Protein AF-X6LWQ1-F1 (afdb_monomer_lite)

Secondary structure (DSSP, 8-state):
-EEEEEEES-EEEEE-SEEEEEEEE-PPPP-GGGG-TT-TTS-----TTS---SS--TT-EEEEEEES-EEEEE-SEEEEEEEESSS-EEEEEE-SS-EEEEESS-EEEEEEESSTT--HHHHHHHHHS--SSPPPEEEEEE--TTGGGTS-GGGEEEEEEESSEEPPP-

pLDDT: mean 76.29, std 20.27, range [31.55, 97.88]

Foldseek 3Di:
DAEQEEAEQEEADEAEPDEDEDAEFPDDADFPCLPPPPDPVRDDPPDPPDDCPVFDCVQEYEHYEYYQYENYEYYDYHYYAHETQAAAWEDYAYDPNYYQHEYDAAHEHEHTYYNNNDDPVNQVCCVVPPGRDDFYEYEHYNDDPVCPVRYDCVRYHYDHTYGPYYDDDD

Radius of gyration: 16.74 Å; chains: 1; bounding box: 42×37×44 Å

Sequence (170 aa):
GVVGLRIDNVDGVFVDNVSIKYLNNWGEMGHYTCNNDSDPSHIVYSSRSTIPTNHYEATATRAISVINSKHVFFGDIHIHKIASSYGNAFGLHVFDNLTDFQFFDNFVVDGVAAASSFTHSDVLSVTRTPIPNYLPYSCAFALPSSSSSFYNASYLHSSNIYGHSTCPPF

Organism: Reticulomyxa filosa (NCBI:txid46433)

Structure (mmCIF, N/CA/C/O backbone):
data_AF-X6LWQ1-F1
#
_entry.id   AF-X6LWQ1-F1
#
loop_
_atom_site.group_PDB
_atom_site.id
_atom_site.type_symbol
_atom_site.label_atom_id
_atom_site.label_alt_id
_atom_site.label_comp_id
_atom_site.label_asym_id
_atom_site.label_entity_id
_atom_site.label_seq_id
_atom_site.pdbx_PDB_ins_code
_atom_site.Cartn_x
_atom_site.Cartn_y
_atom_site.Cartn_z
_atom_site.occupancy
_atom_site.B_iso_or_equiv
_atom_site.auth_seq_id
_atom_site.auth_comp_id
_atom_site.auth_asym_id
_atom_site.auth_atom_id
_atom_site.pdbx_PDB_model_num
ATOM 1 N N . GLY A 1 1 ? 1.928 7.215 -8.482 1.00 75.56 1 GLY A N 1
ATOM 2 C CA . GLY A 1 1 ? 1.657 5.849 -8.019 1.00 75.56 1 GLY A CA 1
ATOM 3 C C . GLY A 1 1 ? 0.192 5.517 -8.157 1.00 75.56 1 GLY A C 1
ATOM 4 O O . GLY A 1 1 ? -0.593 6.400 -8.486 1.00 75.56 1 GLY A O 1
ATOM 5 N N . VAL A 1 2 ? -0.171 4.274 -7.853 1.00 87.56 2 VAL A N 1
ATOM 6 C CA . VAL A 1 2 ? -1.564 3.823 -7.729 1.00 87.56 2 VAL A CA 1
ATOM 7 C C . VAL A 1 2 ? -1.887 3.632 -6.249 1.00 87.56 2 VAL A C 1
ATOM 9 O O . VAL A 1 2 ? -1.071 3.082 -5.505 1.00 87.56 2 VAL A O 1
ATOM 12 N N . VAL A 1 3 ? -3.066 4.094 -5.827 1.00 92.50 3 VAL A N 1
ATOM 13 C CA . VAL A 1 3 ? -3.563 3.928 -4.457 1.00 92.50 3 VAL A CA 1
ATOM 14 C C . VAL A 1 3 ? -4.974 3.350 -4.487 1.00 92.50 3 VAL A C 1
ATOM 16 O O . VAL A 1 3 ? -5.809 3.859 -5.228 1.00 92.50 3 VAL A O 1
ATOM 19 N N . GLY A 1 4 ? -5.235 2.301 -3.703 1.00 95.38 4 GLY A N 1
ATOM 20 C CA . GLY A 1 4 ? -6.578 1.727 -3.564 1.00 95.38 4 GLY A CA 1
ATOM 21 C C . GLY A 1 4 ? -7.488 2.606 -2.704 1.00 95.38 4 GLY A C 1
ATOM 22 O O . GLY A 1 4 ? -8.519 3.081 -3.171 1.00 95.38 4 GLY A O 1
ATOM 23 N N . LEU A 1 5 ? -7.068 2.875 -1.465 1.00 96.38 5 LEU A N 1
ATOM 24 C CA . LEU A 1 5 ? -7.733 3.786 -0.534 1.00 96.38 5 LEU A CA 1
ATOM 25 C C . LEU A 1 5 ? -6.736 4.814 0.011 1.00 96.38 5 LEU A C 1
ATOM 27 O O . LEU A 1 5 ? -5.700 4.449 0.568 1.00 96.38 5 LEU A O 1
ATOM 31 N N . ARG A 1 6 ? -7.067 6.102 -0.115 1.00 94.38 6 ARG A N 1
ATOM 32 C CA . ARG A 1 6 ? -6.295 7.207 0.468 1.00 94.38 6 ARG A CA 1
ATOM 33 C C . ARG A 1 6 ? -7.120 7.915 1.537 1.00 94.38 6 ARG A C 1
ATOM 35 O O . ARG A 1 6 ? -8.194 8.423 1.237 1.00 94.38 6 ARG A O 1
ATOM 42 N N . ILE A 1 7 ? -6.578 7.975 2.750 1.00 91.94 7 ILE A N 1
ATOM 43 C CA . ILE A 1 7 ? -7.087 8.763 3.876 1.00 91.94 7 ILE A CA 1
ATOM 44 C C . ILE A 1 7 ? -6.092 9.902 4.088 1.00 91.94 7 ILE A C 1
ATOM 46 O O . ILE A 1 7 ? -4.922 9.646 4.371 1.00 91.94 7 ILE A O 1
ATOM 50 N N . ASP A 1 8 ? -6.521 11.143 3.878 1.00 91.69 8 ASP A N 1
ATOM 51 C CA . ASP A 1 8 ? -5.620 12.295 3.827 1.00 91.69 8 ASP A CA 1
ATOM 52 C C . ASP A 1 8 ? -6.246 13.522 4.482 1.00 91.69 8 ASP A C 1
ATOM 54 O O . ASP A 1 8 ? -7.294 13.994 4.039 1.00 91.69 8 ASP A O 1
ATOM 58 N N . ASN A 1 9 ? -5.586 14.034 5.521 1.00 88.44 9 ASN A N 1
ATOM 59 C CA . ASN A 1 9 ? -5.999 15.223 6.258 1.00 88.44 9 ASN A CA 1
ATOM 60 C C . ASN A 1 9 ? -7.430 15.138 6.826 1.00 88.44 9 ASN A C 1
ATOM 62 O O . ASN A 1 9 ? -8.195 16.102 6.758 1.00 88.44 9 ASN A O 1
ATOM 66 N N . VAL A 1 10 ? -7.789 13.970 7.373 1.00 87.88 10 VAL A N 1
ATOM 67 C CA . VAL A 1 10 ? -9.106 13.689 7.968 1.00 87.88 10 VAL A CA 1
ATOM 68 C C . VAL A 1 10 ? -9.000 13.576 9.489 1.00 87.88 10 VAL A C 1
ATOM 70 O O . VAL A 1 10 ? -8.006 13.075 10.011 1.00 87.88 10 VAL A O 1
ATOM 73 N N . ASP A 1 11 ? -10.042 14.014 10.195 1.00 92.25 11 ASP A N 1
ATOM 74 C CA . ASP A 1 11 ? -10.227 13.807 11.632 1.00 92.25 11 ASP A CA 1
ATOM 75 C C . ASP A 1 11 ? -11.485 12.955 11.863 1.00 92.25 11 ASP A C 1
ATOM 77 O O . ASP A 1 11 ? -12.602 13.417 11.628 1.00 92.25 11 ASP A O 1
ATOM 81 N N . GLY A 1 12 ? -11.291 11.696 12.262 1.00 91.81 12 GLY A N 1
ATOM 82 C CA . GLY A 1 12 ? -12.362 10.727 12.478 1.00 91.81 12 GLY A CA 1
ATOM 83 C C . GLY A 1 12 ? -12.744 9.964 11.213 1.00 91.81 12 GLY A C 1
ATOM 84 O O . GLY A 1 12 ? -13.529 10.433 10.391 1.00 91.81 12 GLY A O 1
ATOM 85 N N . VAL A 1 13 ? -12.239 8.738 11.079 1.00 94.06 13 VAL A N 1
ATOM 86 C CA . VAL A 1 13 ? -12.676 7.803 10.037 1.00 94.06 13 VAL A CA 1
ATOM 87 C C . VAL A 1 13 ? -12.672 6.375 10.564 1.00 94.06 13 VAL A C 1
ATOM 89 O O . VAL A 1 13 ? -11.729 5.934 11.219 1.00 94.06 13 VAL A O 1
ATOM 92 N N . PHE A 1 14 ? -13.738 5.649 10.248 1.00 94.81 14 PHE A N 1
ATOM 93 C CA . PHE A 1 14 ? -13.872 4.229 10.529 1.00 94.81 14 PHE A CA 1
ATOM 94 C C . PHE A 1 14 ? -13.993 3.488 9.200 1.00 94.81 14 PHE A C 1
ATOM 96 O O . PHE A 1 14 ? -14.913 3.751 8.423 1.00 94.81 14 PHE A O 1
ATOM 103 N N . VAL A 1 15 ? -13.031 2.616 8.916 1.00 95.56 15 VAL A N 1
ATOM 104 C CA . VAL A 1 15 ? -12.973 1.807 7.697 1.00 95.56 15 VAL A CA 1
ATOM 105 C C . VAL A 1 15 ? -13.137 0.357 8.104 1.00 95.56 15 VAL A C 1
ATOM 107 O O . VAL A 1 15 ? -12.305 -0.159 8.842 1.00 95.56 15 V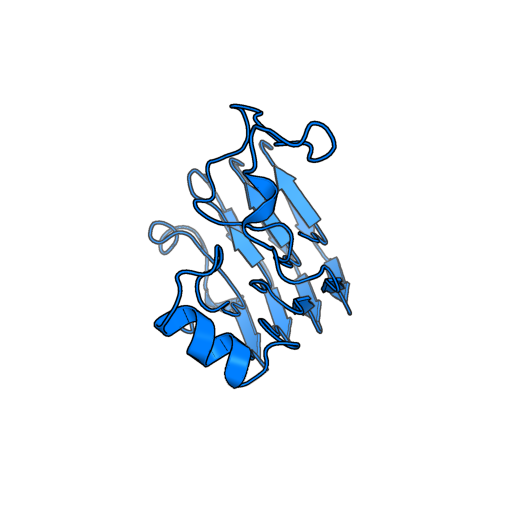AL A O 1
ATOM 110 N N . ASP A 1 16 ? -14.193 -0.288 7.625 1.00 96.69 16 ASP A N 1
ATOM 111 C CA . ASP A 1 16 ? -14.548 -1.642 8.040 1.00 96.69 16 ASP A CA 1
ATOM 112 C C . ASP A 1 16 ? -15.037 -2.489 6.869 1.00 96.69 16 ASP A C 1
ATOM 114 O O . ASP A 1 16 ? -15.651 -1.958 5.937 1.00 96.69 16 ASP A O 1
ATOM 118 N N . ASN A 1 17 ? -14.753 -3.793 6.923 1.00 96.94 17 ASN A N 1
ATOM 119 C CA . ASN A 1 17 ? -15.142 -4.784 5.920 1.00 96.94 17 ASN A CA 1
ATOM 120 C C . ASN A 1 17 ? -14.726 -4.378 4.491 1.00 96.94 17 ASN A C 1
ATOM 122 O O . ASN A 1 17 ? -15.528 -4.343 3.549 1.00 96.94 17 ASN A O 1
ATOM 126 N N . VAL A 1 18 ? -13.449 -4.019 4.327 1.00 97.19 18 VAL A N 1
ATOM 127 C CA . VAL A 1 18 ? -12.886 -3.581 3.042 1.00 97.19 18 VAL A CA 1
ATOM 128 C C . VAL A 1 18 ? -11.949 -4.639 2.488 1.00 97.19 18 VAL A C 1
ATOM 130 O O . VAL A 1 18 ? -11.020 -5.092 3.155 1.00 97.19 18 VAL A O 1
ATOM 133 N N . SER A 1 19 ? -12.125 -4.967 1.205 1.00 97.69 19 SER A N 1
ATOM 134 C CA . SER A 1 19 ? -11.171 -5.794 0.474 1.00 97.69 19 SER A CA 1
ATOM 135 C C . SER A 1 19 ? -10.623 -5.099 -0.767 1.00 97.69 19 SER A C 1
ATOM 137 O O . SER A 1 19 ? -11.375 -4.590 -1.596 1.00 97.69 19 SER A O 1
ATOM 139 N N . ILE A 1 20 ? -9.296 -5.119 -0.913 1.00 97.75 20 ILE A N 1
ATOM 140 C CA . ILE A 1 20 ? -8.573 -4.568 -2.064 1.00 97.75 20 ILE A CA 1
ATOM 141 C C . ILE A 1 20 ? -7.804 -5.710 -2.720 1.00 97.75 20 ILE A C 1
ATOM 143 O O . ILE A 1 20 ? -6.958 -6.334 -2.080 1.00 97.75 20 ILE A O 1
ATOM 147 N N . LYS A 1 21 ? -8.095 -5.997 -3.995 1.00 97.69 21 LYS A N 1
ATOM 148 C CA . LYS A 1 21 ? -7.497 -7.126 -4.721 1.00 97.69 21 LYS A CA 1
ATOM 149 C C . LYS A 1 21 ? -6.942 -6.707 -6.080 1.00 97.69 21 LYS A C 1
ATOM 151 O O . LYS A 1 21 ? -7.574 -5.911 -6.769 1.00 97.69 21 LYS A O 1
ATOM 156 N N . TYR A 1 22 ? -5.820 -7.303 -6.488 1.00 95.94 22 TYR A N 1
ATOM 157 C CA . TYR A 1 22 ? -5.238 -7.168 -7.836 1.00 95.94 22 TYR A CA 1
ATOM 158 C C . TYR A 1 22 ? -4.857 -5.728 -8.226 1.00 95.94 22 TYR A C 1
ATOM 160 O O . TYR A 1 22 ? -5.017 -5.318 -9.377 1.00 95.94 22 TYR A O 1
ATOM 168 N N . LEU A 1 23 ? -4.347 -4.948 -7.268 1.00 95.38 23 LEU A N 1
ATOM 169 C CA . LEU A 1 23 ? -3.917 -3.571 -7.507 1.00 95.38 23 LEU A CA 1
ATOM 170 C C . LEU A 1 23 ? -2.499 -3.563 -8.088 1.00 95.38 23 LEU A C 1
ATOM 172 O O . LEU A 1 23 ? -1.515 -3.675 -7.356 1.00 95.38 23 LEU A O 1
ATOM 176 N N . ASN A 1 24 ? -2.399 -3.421 -9.406 1.00 91.88 24 ASN A N 1
ATOM 177 C CA . ASN A 1 24 ? -1.129 -3.475 -10.125 1.00 91.88 24 ASN A CA 1
ATOM 178 C C . ASN A 1 24 ? -0.799 -2.116 -10.743 1.00 91.88 24 ASN A C 1
ATOM 180 O O . ASN A 1 24 ? -1.617 -1.543 -11.462 1.00 91.88 24 ASN A O 1
ATOM 184 N N . ASN A 1 25 ? 0.416 -1.623 -10.505 1.00 88.25 25 ASN A N 1
ATOM 185 C CA . ASN A 1 25 ? 0.948 -0.457 -11.200 1.00 88.25 25 ASN A CA 1
ATOM 186 C C . ASN A 1 25 ? 1.933 -0.891 -12.294 1.00 88.25 25 ASN A C 1
ATOM 188 O O . ASN A 1 25 ? 3.013 -1.417 -12.005 1.00 88.25 25 ASN A O 1
ATOM 192 N N . TRP A 1 26 ? 1.546 -0.639 -13.544 1.00 84.25 26 TRP A N 1
ATOM 193 C CA . TRP A 1 26 ? 2.338 -0.888 -14.755 1.00 84.25 26 TRP A CA 1
ATOM 194 C C . TRP A 1 26 ? 3.075 0.358 -15.255 1.00 84.25 26 TRP A C 1
ATOM 196 O O . TRP A 1 26 ? 3.560 0.371 -16.381 1.00 84.25 26 TRP A O 1
ATOM 206 N N . GLY A 1 27 ? 3.126 1.419 -14.445 1.00 74.25 27 GLY A N 1
ATOM 207 C CA . GLY A 1 27 ? 3.864 2.631 -14.779 1.00 74.25 27 GLY A CA 1
ATOM 208 C C . GLY A 1 27 ? 5.330 2.318 -15.060 1.00 74.25 27 GLY A C 1
ATOM 209 O O . GLY A 1 27 ? 5.930 1.511 -14.352 1.00 74.25 27 GLY A O 1
ATOM 210 N N . GLU A 1 28 ? 5.876 2.957 -16.090 1.00 72.62 28 GLU A N 1
ATOM 211 C CA . GLU A 1 28 ? 7.241 2.749 -16.571 1.00 72.62 28 GLU A CA 1
ATOM 212 C C . GLU A 1 28 ? 8.297 3.182 -15.548 1.00 72.62 28 GLU A C 1
ATOM 214 O O . GLU A 1 28 ? 8.041 3.993 -14.652 1.00 72.62 28 GLU A O 1
ATOM 219 N N . MET A 1 29 ? 9.514 2.650 -15.690 1.00 68.69 29 MET A N 1
ATOM 220 C CA . MET A 1 29 ? 10.648 3.094 -14.889 1.00 68.69 29 MET A CA 1
ATOM 221 C C . MET A 1 29 ? 10.906 4.585 -15.142 1.00 68.69 29 MET A C 1
ATOM 223 O O . MET A 1 29 ? 11.076 5.015 -16.280 1.00 68.69 29 MET A O 1
ATOM 227 N N . GLY A 1 30 ? 10.939 5.379 -14.069 1.00 60.56 30 GLY A N 1
ATOM 228 C CA . GLY A 1 30 ? 11.243 6.804 -14.170 1.00 60.56 30 GLY A CA 1
ATOM 229 C C . GLY A 1 30 ? 12.632 7.043 -14.767 1.00 60.56 30 GLY A C 1
ATOM 230 O O . GLY A 1 30 ? 13.598 6.382 -14.388 1.00 60.56 30 GLY A O 1
ATOM 231 N N . HIS A 1 31 ? 12.734 8.020 -15.667 1.00 51.38 31 HIS A N 1
ATOM 232 C CA . HIS A 1 31 ? 13.993 8.470 -16.262 1.00 51.38 31 HIS A CA 1
ATOM 233 C C . HIS A 1 31 ? 14.408 9.842 -15.706 1.00 51.38 31 HIS A C 1
ATOM 235 O O . HIS A 1 31 ? 13.570 10.673 -15.364 1.00 51.38 31 HIS A O 1
ATOM 241 N N . TYR A 1 32 ? 15.718 10.116 -15.662 1.00 47.00 32 TYR A N 1
ATOM 242 C CA . TYR A 1 32 ? 16.267 11.421 -15.245 1.00 47.00 32 TYR A CA 1
ATOM 243 C C . TYR A 1 32 ? 15.816 12.614 -16.084 1.00 47.00 32 TYR A C 1
ATOM 245 O O . TYR A 1 32 ? 15.944 13.756 -15.648 1.00 47.00 32 TYR A O 1
ATOM 253 N N . THR A 1 33 ? 15.310 12.369 -17.287 1.00 42.12 33 THR A N 1
ATOM 254 C CA . THR A 1 33 ? 14.888 13.415 -18.219 1.00 42.12 33 THR A CA 1
ATOM 255 C C . THR A 1 33 ? 13.680 14.214 -17.728 1.00 42.12 33 THR A C 1
ATOM 257 O O . THR A 1 33 ? 13.422 15.282 -18.271 1.00 42.12 33 THR A O 1
ATOM 260 N N . CYS A 1 34 ? 13.002 13.792 -16.652 1.00 39.94 34 CYS A N 1
ATOM 261 C CA . CYS A 1 34 ? 11.936 14.578 -16.019 1.00 39.94 34 CYS A CA 1
ATOM 262 C C . CYS A 1 34 ? 12.406 15.895 -15.366 1.00 39.94 34 CYS A C 1
ATOM 264 O O . CYS A 1 34 ? 11.558 16.714 -15.037 1.00 39.94 34 CYS A O 1
ATOM 266 N N . ASN A 1 35 ? 13.718 16.109 -15.198 1.00 39.97 35 ASN A N 1
ATOM 267 C CA . ASN A 1 35 ? 14.303 17.365 -14.702 1.00 39.97 35 ASN A CA 1
ATOM 268 C C . ASN A 1 35 ? 15.157 18.066 -15.771 1.00 39.97 35 ASN A C 1
ATOM 270 O O . ASN A 1 35 ? 16.169 18.692 -15.452 1.00 39.97 35 ASN A O 1
ATOM 274 N N . ASN A 1 36 ? 14.808 17.939 -17.053 1.00 41.84 36 ASN A N 1
ATOM 275 C CA . ASN A 1 36 ? 15.372 18.852 -18.032 1.00 41.84 36 ASN A CA 1
ATOM 276 C C . ASN A 1 36 ? 14.566 20.157 -18.007 1.00 41.84 36 ASN A C 1
ATOM 278 O O . ASN A 1 36 ? 13.555 20.264 -18.693 1.00 41.84 36 ASN A O 1
ATOM 282 N N . ASP A 1 37 ? 15.033 21.156 -17.253 1.00 46.00 37 ASP A N 1
ATOM 283 C CA . ASP A 1 37 ? 14.434 22.504 -17.188 1.00 46.00 37 ASP A CA 1
ATOM 284 C C . ASP A 1 37 ? 14.308 23.188 -18.568 1.00 46.00 37 ASP A C 1
ATOM 286 O O . ASP A 1 37 ? 13.661 24.225 -18.702 1.00 46.00 37 ASP A O 1
ATOM 290 N N . SER A 1 38 ? 14.935 22.622 -19.606 1.00 46.56 38 SER A N 1
ATOM 291 C CA . SER A 1 38 ? 14.846 23.092 -20.989 1.00 46.56 38 SER A CA 1
ATOM 292 C C . SER A 1 38 ? 13.759 22.419 -21.838 1.00 46.56 38 SER A C 1
ATOM 294 O O . SER A 1 38 ? 13.565 22.837 -22.979 1.00 46.56 38 SER A O 1
ATOM 296 N N . ASP A 1 39 ? 13.031 21.424 -21.314 1.00 44.53 39 ASP A N 1
ATOM 297 C CA . ASP A 1 39 ? 11.941 20.752 -22.031 1.00 44.53 39 ASP A CA 1
ATOM 298 C C . ASP A 1 39 ? 10.555 21.143 -21.468 1.00 44.53 39 ASP A C 1
ATOM 300 O O . ASP A 1 39 ? 10.112 20.606 -20.448 1.00 44.53 39 ASP A O 1
ATOM 304 N N . PRO A 1 40 ? 9.825 22.058 -22.133 1.00 46.00 40 PRO A N 1
ATOM 305 C CA . PRO A 1 40 ? 8.520 22.536 -21.679 1.00 46.00 40 PRO A CA 1
ATOM 306 C C . PRO A 1 40 ? 7.392 21.493 -21.786 1.00 46.00 40 PRO A C 1
ATOM 308 O O . PRO A 1 40 ? 6.268 21.783 -21.374 1.00 46.00 40 PRO A O 1
ATOM 311 N N . SER A 1 41 ? 7.648 20.300 -22.337 1.00 41.59 41 SER A N 1
ATOM 312 C CA . SER A 1 41 ? 6.659 19.216 -22.412 1.00 41.59 41 SER A CA 1
ATOM 313 C C . SER A 1 41 ? 6.590 18.361 -21.138 1.00 41.59 41 SER A C 1
ATOM 315 O O . SER A 1 41 ? 5.609 17.642 -20.926 1.00 41.59 41 SER A O 1
ATOM 317 N N . HIS A 1 42 ? 7.586 18.474 -20.254 1.00 40.72 42 HIS A N 1
ATOM 318 C CA . HIS A 1 42 ? 7.638 17.739 -18.997 1.00 40.72 42 HIS A CA 1
ATOM 319 C C . HIS A 1 42 ? 7.083 18.590 -17.849 1.00 40.72 42 HIS A C 1
ATOM 321 O O . HIS A 1 42 ? 7.719 19.509 -17.339 1.00 40.72 42 HIS A O 1
ATOM 327 N N . ILE A 1 43 ? 5.854 18.274 -17.431 1.00 39.25 43 ILE A N 1
ATOM 328 C CA . ILE A 1 43 ? 5.194 18.919 -16.292 1.00 39.25 43 ILE A CA 1
ATOM 329 C C . ILE A 1 43 ? 5.927 18.512 -15.008 1.00 39.25 43 ILE A C 1
ATOM 331 O O . ILE A 1 43 ? 5.681 17.451 -14.434 1.00 39.25 43 ILE A O 1
ATOM 335 N N . VAL A 1 44 ? 6.824 19.377 -14.538 1.00 40.12 44 VAL A N 1
ATOM 336 C CA . VAL A 1 44 ? 7.355 19.319 -13.176 1.00 40.12 44 VAL A CA 1
ATOM 337 C C . VAL A 1 44 ? 6.210 19.690 -12.235 1.00 40.12 44 VAL A C 1
ATOM 339 O O . VAL A 1 44 ? 5.773 20.842 -12.199 1.00 40.12 44 VAL A O 1
ATOM 342 N N . TYR A 1 45 ? 5.708 18.726 -11.460 1.00 37.12 45 TYR A N 1
ATOM 343 C CA . TYR A 1 45 ? 4.787 19.000 -10.355 1.00 37.12 45 TYR A CA 1
ATOM 344 C C . TYR A 1 45 ? 5.542 19.735 -9.235 1.00 37.12 45 TYR A C 1
ATOM 346 O O . TYR A 1 45 ? 5.896 19.162 -8.211 1.00 37.12 45 TYR A O 1
ATOM 354 N N . SER A 1 46 ? 5.809 21.027 -9.427 1.00 34.50 46 SER A N 1
ATOM 355 C CA . SER A 1 46 ? 6.395 21.924 -8.426 1.00 34.50 46 SER A CA 1
ATOM 356 C C . SER A 1 46 ? 5.323 22.495 -7.490 1.00 34.50 46 SER A C 1
ATOM 358 O O . SER A 1 46 ? 5.302 23.684 -7.178 1.00 34.50 46 SER A O 1
ATOM 360 N N . SER A 1 47 ? 4.395 21.669 -7.004 1.00 34.38 47 SER A N 1
ATOM 361 C CA . SER A 1 47 ? 3.476 22.127 -5.962 1.00 34.38 47 SER A CA 1
ATOM 362 C C . SER A 1 47 ? 4.126 21.937 -4.594 1.00 34.38 47 SER A C 1
ATOM 364 O O . SER A 1 47 ? 4.205 20.822 -4.087 1.00 34.38 47 SER A O 1
ATOM 366 N N . ARG A 1 48 ? 4.529 23.049 -3.969 1.00 33.41 48 ARG A N 1
ATOM 367 C CA . ARG A 1 48 ? 5.004 23.193 -2.573 1.00 33.41 48 ARG A CA 1
ATOM 368 C C . ARG A 1 48 ? 4.059 22.637 -1.479 1.00 33.41 48 ARG A C 1
ATOM 370 O O . ARG A 1 48 ? 4.270 22.910 -0.304 1.00 33.41 48 ARG A O 1
ATOM 377 N N . SER A 1 49 ? 3.015 21.898 -1.843 1.00 32.06 49 SER A N 1
ATOM 378 C CA . SER A 1 49 ? 2.029 21.279 -0.951 1.00 32.06 49 SER A CA 1
ATOM 379 C C . SER A 1 49 ? 2.104 19.750 -0.912 1.00 32.06 49 SER A C 1
ATOM 381 O O . SER A 1 49 ? 1.388 19.132 -0.128 1.00 32.06 49 SER A O 1
ATOM 383 N N . THR A 1 50 ? 2.949 19.110 -1.724 1.00 36.66 50 THR A N 1
ATOM 384 C CA . THR A 1 50 ? 3.194 17.670 -1.603 1.00 36.66 50 THR A CA 1
ATOM 385 C C . THR A 1 50 ? 4.214 17.434 -0.501 1.00 36.66 50 THR A C 1
ATOM 387 O O . THR A 1 50 ? 5.323 17.964 -0.574 1.00 36.66 50 THR A O 1
ATOM 390 N N . ILE A 1 51 ? 3.841 16.644 0.511 1.00 36.41 51 ILE A N 1
ATOM 391 C CA . ILE A 1 51 ? 4.774 16.102 1.509 1.00 36.41 51 ILE A CA 1
ATOM 392 C C . ILE A 1 51 ? 6.007 15.600 0.748 1.00 36.41 51 ILE A C 1
ATOM 394 O O . ILE A 1 51 ? 5.834 14.798 -0.174 1.00 36.41 51 ILE A O 1
ATOM 398 N N . PRO A 1 52 ? 7.219 16.101 1.045 1.00 34.09 52 PRO A N 1
ATOM 399 C CA . PRO A 1 52 ? 8.405 15.739 0.293 1.00 34.09 52 PRO A CA 1
ATOM 400 C C . PRO A 1 52 ? 8.708 14.263 0.531 1.00 34.09 52 PRO A C 1
ATOM 402 O O . PRO A 1 52 ? 9.329 13.873 1.514 1.00 34.09 52 PRO A O 1
ATOM 405 N N . THR A 1 53 ? 8.253 13.421 -0.385 1.00 36.47 53 THR A N 1
ATOM 406 C CA . THR A 1 53 ? 8.800 12.086 -0.561 1.00 36.47 53 THR A CA 1
ATOM 407 C C . THR A 1 53 ? 10.064 12.287 -1.379 1.00 36.47 53 THR A C 1
ATOM 409 O O . THR A 1 53 ? 9.986 12.731 -2.522 1.00 36.47 53 THR A O 1
ATOM 412 N N . ASN A 1 54 ? 11.235 12.025 -0.801 1.00 31.55 54 ASN A N 1
ATOM 413 C CA . ASN A 1 54 ? 12.538 12.351 -1.398 1.00 31.55 54 ASN A CA 1
ATOM 414 C C . ASN A 1 54 ? 12.834 11.666 -2.760 1.00 31.55 54 ASN A C 1
ATOM 416 O O . ASN A 1 54 ? 13.933 11.836 -3.282 1.00 31.55 54 ASN A O 1
ATOM 420 N N . HIS A 1 55 ? 11.904 10.900 -3.350 1.00 48.31 55 HIS A N 1
ATOM 421 C CA . HIS A 1 55 ? 12.143 10.011 -4.494 1.00 48.31 55 HIS A CA 1
ATOM 422 C C . HIS A 1 55 ? 10.943 9.931 -5.451 1.00 48.31 55 HIS A C 1
ATOM 424 O O . HIS A 1 55 ? 9.814 10.261 -5.088 1.00 48.31 55 HIS A O 1
ATOM 430 N N . TYR A 1 56 ? 11.183 9.476 -6.686 1.00 50.75 56 TYR A N 1
ATOM 431 C CA . TYR A 1 56 ? 10.149 9.336 -7.714 1.00 50.75 56 TYR A CA 1
ATOM 432 C C . TYR A 1 56 ? 9.156 8.220 -7.341 1.00 50.75 56 TYR A C 1
ATOM 434 O O . TYR A 1 56 ? 9.379 7.034 -7.560 1.00 50.75 56 TYR A O 1
ATOM 442 N N . GLU A 1 57 ? 8.018 8.612 -6.767 1.00 60.50 57 GLU A N 1
ATOM 443 C CA . GLU A 1 57 ? 6.951 7.695 -6.348 1.00 60.50 57 GLU A CA 1
ATOM 444 C C . GLU A 1 57 ? 5.892 7.428 -7.432 1.00 60.50 57 GLU A C 1
ATOM 446 O O . GLU A 1 57 ? 4.831 6.844 -7.164 1.00 60.50 57 GLU A O 1
ATOM 451 N N . ALA A 1 58 ? 6.118 7.869 -8.674 1.00 63.00 58 ALA A N 1
ATOM 452 C CA . ALA A 1 58 ? 5.120 7.714 -9.732 1.00 63.00 58 ALA A CA 1
ATOM 453 C C . ALA A 1 58 ? 4.780 6.231 -9.981 1.00 63.00 58 ALA A C 1
ATOM 455 O O . ALA A 1 58 ? 3.627 5.906 -10.271 1.00 63.00 58 ALA A O 1
ATOM 456 N N . THR A 1 59 ? 5.730 5.329 -9.731 1.00 77.88 59 THR A N 1
ATOM 457 C CA . THR A 1 59 ? 5.562 3.876 -9.844 1.00 77.88 59 THR A CA 1
ATOM 458 C C . THR A 1 59 ? 5.154 3.191 -8.539 1.00 77.88 59 THR A C 1
ATOM 460 O O . THR A 1 59 ? 4.820 2.011 -8.566 1.00 77.88 59 THR A O 1
ATOM 463 N N . ALA A 1 60 ? 5.102 3.880 -7.395 1.00 86.62 60 ALA A N 1
ATOM 464 C CA . ALA A 1 60 ? 4.716 3.238 -6.136 1.00 86.62 60 ALA A CA 1
ATOM 465 C C . ALA A 1 60 ? 3.261 2.729 -6.175 1.00 86.62 60 ALA A C 1
ATOM 467 O O . ALA A 1 60 ? 2.381 3.386 -6.741 1.00 86.62 60 ALA A O 1
ATOM 468 N N . THR A 1 61 ? 3.005 1.583 -5.548 1.00 92.44 61 THR A N 1
ATOM 469 C CA . THR A 1 61 ? 1.661 1.024 -5.349 1.00 92.44 61 THR A CA 1
ATOM 470 C C . THR A 1 61 ? 1.366 0.945 -3.861 1.00 92.44 61 THR A C 1
ATOM 472 O O . THR A 1 61 ? 2.170 0.418 -3.096 1.00 92.44 61 THR A O 1
ATOM 475 N N . ARG A 1 62 ? 0.211 1.455 -3.437 1.00 94.50 62 ARG A N 1
ATOM 476 C CA . ARG A 1 62 ? -0.255 1.384 -2.046 1.00 94.50 62 ARG A CA 1
ATOM 477 C C . ARG A 1 62 ? -1.681 0.862 -2.041 1.00 94.50 62 ARG A C 1
ATOM 479 O O . ARG A 1 62 ? -2.541 1.475 -2.661 1.00 94.50 62 ARG A O 1
ATOM 486 N N . ALA A 1 63 ? -1.967 -0.241 -1.363 1.00 97.25 63 ALA A N 1
ATOM 487 C CA . ALA A 1 63 ? -3.362 -0.643 -1.220 1.00 97.25 63 ALA A CA 1
ATOM 488 C C . ALA A 1 63 ? -4.113 0.347 -0.322 1.00 97.25 63 ALA A C 1
ATOM 490 O O . ALA A 1 63 ? -5.121 0.897 -0.759 1.00 97.25 63 ALA A O 1
ATOM 491 N N . ILE A 1 64 ? -3.566 0.675 0.849 1.00 96.50 64 ILE A N 1
ATOM 492 C CA . ILE A 1 64 ? -4.075 1.744 1.715 1.00 96.50 64 ILE A CA 1
ATOM 493 C C . ILE A 1 64 ? -2.949 2.723 2.049 1.00 96.50 64 ILE A C 1
ATOM 495 O O . ILE A 1 64 ? -1.841 2.311 2.398 1.00 96.50 64 ILE A O 1
ATOM 499 N N . SER A 1 65 ? -3.226 4.024 1.957 1.00 94.00 65 SER A N 1
ATOM 500 C CA . SER A 1 65 ? -2.329 5.083 2.426 1.00 94.00 65 SER A CA 1
ATOM 501 C C . SER A 1 65 ? -3.027 6.019 3.408 1.00 94.00 65 SER A C 1
ATOM 503 O O . SER A 1 65 ? -4.095 6.539 3.080 1.00 94.00 65 SER A O 1
ATOM 505 N N . VAL A 1 66 ? -2.399 6.288 4.553 1.00 91.00 66 VAL A N 1
ATOM 506 C CA . VAL A 1 66 ? -2.899 7.212 5.581 1.00 91.00 66 VAL A CA 1
ATOM 507 C C . VAL A 1 66 ? -1.904 8.346 5.782 1.00 91.00 66 VAL A C 1
ATOM 509 O O . VAL A 1 66 ? -0.729 8.101 6.048 1.00 91.00 66 VAL A O 1
ATOM 512 N N . ILE A 1 67 ? -2.374 9.582 5.633 1.00 88.62 67 ILE A N 1
ATOM 513 C CA . ILE A 1 67 ? -1.545 10.786 5.580 1.00 88.62 67 ILE A CA 1
ATOM 514 C C . ILE A 1 67 ? -2.154 11.856 6.488 1.00 88.62 67 ILE A C 1
ATOM 516 O O . ILE A 1 67 ? -3.337 12.167 6.357 1.00 88.62 67 ILE A O 1
ATOM 520 N N . ASN A 1 68 ? -1.354 12.426 7.396 1.00 86.25 68 ASN A N 1
ATOM 521 C CA . ASN A 1 68 ? -1.700 13.612 8.198 1.00 86.25 68 ASN A CA 1
ATOM 522 C C . ASN A 1 68 ? -3.129 13.601 8.794 1.00 86.25 68 ASN A C 1
ATOM 524 O O . ASN A 1 68 ? -3.844 14.595 8.729 1.00 86.25 68 ASN A O 1
ATOM 528 N N . SER A 1 69 ? -3.582 12.455 9.300 1.00 86.75 69 SER A N 1
ATOM 529 C CA . SER A 1 69 ? -4.954 12.226 9.773 1.00 86.75 69 SER A CA 1
ATOM 530 C C . SER A 1 69 ? -5.003 11.868 11.265 1.00 86.75 69 SER A C 1
ATOM 532 O O . SER A 1 69 ? -3.998 11.489 11.867 1.00 86.75 69 SER A O 1
ATOM 534 N N . LYS A 1 70 ? -6.180 11.983 11.880 1.00 88.69 70 LYS A N 1
ATOM 535 C CA . LYS A 1 70 ? -6.418 11.670 13.297 1.00 88.69 70 LYS A CA 1
ATOM 536 C C . LYS A 1 70 ? -7.637 10.771 13.461 1.00 88.69 70 LYS A C 1
ATOM 538 O O . LYS A 1 70 ? -8.548 10.837 12.638 1.00 88.69 70 LYS A O 1
ATOM 543 N N . HIS A 1 71 ? -7.651 9.960 14.519 1.00 91.00 71 HIS A N 1
ATOM 544 C CA . HIS A 1 71 ? -8.757 9.056 14.854 1.00 91.00 71 HIS A CA 1
ATOM 545 C C . HIS A 1 71 ? -9.125 8.149 13.666 1.00 91.00 71 HIS A C 1
ATOM 547 O O . HIS A 1 71 ? -10.244 8.176 13.148 1.00 91.00 71 HIS A O 1
ATOM 553 N N . VAL A 1 72 ? -8.127 7.403 13.186 1.00 92.00 72 VAL A N 1
ATOM 554 C CA . VAL A 1 72 ? -8.253 6.487 12.045 1.00 92.00 72 VAL A CA 1
ATOM 555 C C . VAL A 1 72 ? -8.359 5.068 12.577 1.00 92.00 72 VAL A C 1
ATOM 557 O O . VAL A 1 72 ? -7.441 4.557 13.221 1.00 92.00 72 VAL A O 1
ATOM 560 N N . PHE A 1 73 ? -9.476 4.427 12.276 1.00 92.56 73 PHE A N 1
ATOM 561 C CA . PHE A 1 73 ? -9.839 3.140 12.840 1.00 92.56 73 PHE A CA 1
ATOM 562 C C . PHE A 1 73 ? -10.111 2.135 11.725 1.00 92.56 73 PHE A C 1
ATOM 564 O O . PHE A 1 73 ? -10.891 2.417 10.814 1.00 92.56 73 PHE A O 1
ATOM 571 N N . PHE A 1 74 ? -9.472 0.968 11.806 1.00 94.00 74 PHE A N 1
ATOM 572 C CA . PHE A 1 74 ? -9.658 -0.126 10.855 1.00 94.00 74 PHE A CA 1
ATOM 573 C C . PHE A 1 74 ? -10.315 -1.345 11.516 1.00 94.00 74 PHE A C 1
ATOM 575 O O . PHE A 1 74 ? -9.875 -1.793 12.580 1.00 94.00 74 PHE A O 1
ATOM 582 N N . GLY A 1 75 ? -11.335 -1.884 10.852 1.00 93.25 75 GLY A N 1
ATOM 583 C CA . GLY A 1 75 ? -11.960 -3.182 11.105 1.00 93.25 75 GLY A CA 1
ATOM 584 C C . GLY A 1 75 ? -11.923 -4.047 9.841 1.00 93.25 75 GLY A C 1
ATOM 585 O O . GLY A 1 75 ? -11.934 -3.523 8.733 1.00 93.25 75 GLY A O 1
ATOM 586 N N . ASP A 1 76 ? -11.785 -5.356 10.020 1.00 95.50 76 ASP A N 1
ATOM 587 C CA . ASP A 1 76 ? -11.742 -6.416 9.002 1.00 95.50 76 ASP A CA 1
ATOM 588 C C . ASP A 1 76 ? -11.293 -5.978 7.588 1.00 95.50 76 ASP A C 1
ATOM 590 O O . ASP A 1 76 ? -12.090 -5.740 6.674 1.00 95.50 76 ASP A O 1
ATOM 594 N N . ILE A 1 77 ? -9.977 -5.852 7.403 1.00 97.69 77 ILE A N 1
ATOM 595 C CA . ILE A 1 77 ? -9.355 -5.408 6.151 1.00 97.69 77 ILE A CA 1
ATOM 596 C C . ILE A 1 77 ? -8.619 -6.568 5.486 1.00 97.69 77 ILE A C 1
ATOM 598 O O . ILE A 1 77 ? -7.746 -7.191 6.087 1.00 97.69 77 ILE A O 1
ATOM 602 N N . HIS A 1 78 ? -8.898 -6.802 4.201 1.00 97.88 78 HIS A N 1
ATOM 603 C CA . HIS A 1 78 ? -8.280 -7.879 3.417 1.00 97.88 78 HIS A CA 1
ATOM 604 C C . HIS A 1 78 ? -7.639 -7.358 2.136 1.00 97.88 78 HIS A C 1
ATOM 606 O O . HIS A 1 78 ? -8.319 -7.049 1.152 1.00 97.88 78 HIS A O 1
ATOM 612 N N . ILE A 1 79 ? -6.313 -7.320 2.114 1.00 97.75 79 ILE A N 1
ATOM 613 C CA . ILE A 1 79 ? -5.514 -6.889 0.969 1.00 97.75 79 ILE A CA 1
ATOM 614 C C . ILE A 1 79 ? -4.910 -8.117 0.293 1.00 97.75 79 ILE A C 1
ATOM 616 O O . ILE A 1 79 ? -4.241 -8.917 0.942 1.00 97.75 79 ILE A O 1
ATOM 620 N N . HIS A 1 80 ? -5.122 -8.255 -1.018 1.00 97.62 80 HIS A N 1
ATOM 621 C CA . HIS A 1 80 ? -4.614 -9.389 -1.787 1.00 97.62 80 HIS A CA 1
ATOM 622 C C . HIS A 1 80 ? -3.967 -8.973 -3.114 1.00 97.62 80 HIS A C 1
ATOM 624 O O . HIS A 1 80 ? -4.596 -8.297 -3.928 1.00 97.62 80 HIS A O 1
ATOM 630 N N . LYS A 1 81 ? -2.752 -9.457 -3.391 1.00 94.75 81 LYS A N 1
ATOM 631 C CA . LYS A 1 81 ? -2.036 -9.278 -4.673 1.00 94.75 81 LYS A CA 1
ATOM 632 C C . LYS A 1 81 ? -1.927 -7.816 -5.107 1.00 94.75 81 LYS A C 1
ATOM 634 O O . LYS A 1 81 ? -2.646 -7.347 -5.990 1.00 94.75 81 LYS A O 1
ATOM 639 N N . ILE A 1 82 ? -0.985 -7.117 -4.495 1.00 95.81 82 ILE A N 1
ATOM 640 C CA . ILE A 1 82 ? -0.619 -5.737 -4.799 1.00 95.81 82 ILE A CA 1
ATOM 641 C C . ILE A 1 82 ? 0.759 -5.745 -5.440 1.00 95.81 82 ILE A C 1
ATOM 643 O O . ILE A 1 82 ? 1.690 -6.305 -4.864 1.00 95.81 82 ILE A O 1
ATOM 647 N N . ALA A 1 83 ? 0.908 -5.130 -6.610 1.00 93.56 83 ALA A N 1
ATOM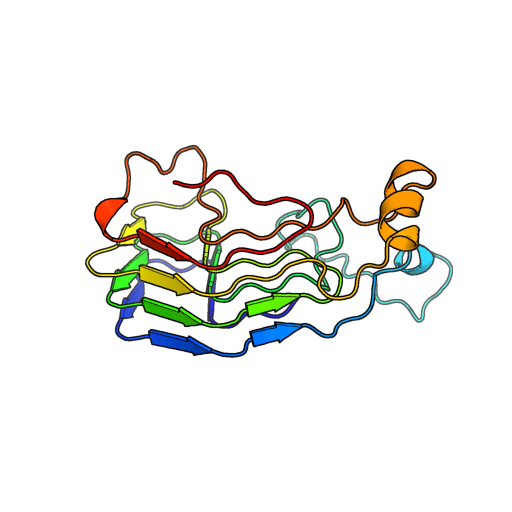 648 C CA . ALA A 1 83 ? 2.180 -5.133 -7.320 1.00 93.56 83 ALA A CA 1
ATOM 649 C C . ALA A 1 83 ? 2.581 -3.756 -7.850 1.00 93.56 83 ALA A C 1
ATOM 651 O O . ALA A 1 83 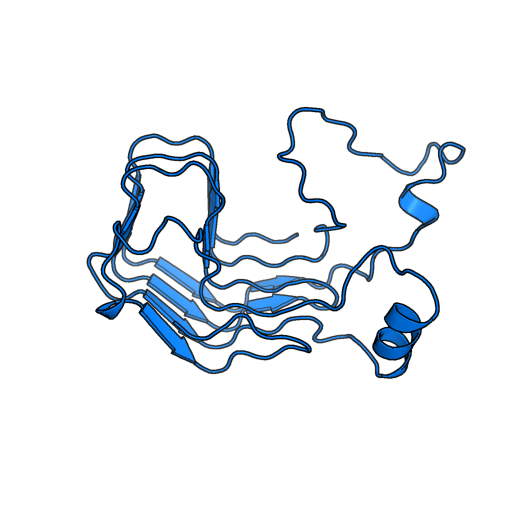? 1.750 -2.946 -8.274 1.00 93.56 83 ALA A O 1
ATOM 652 N N . SER A 1 84 ? 3.885 -3.513 -7.874 1.00 90.88 84 SER A N 1
ATOM 653 C CA . SER A 1 84 ? 4.502 -2.419 -8.612 1.00 90.88 84 SER A CA 1
ATOM 654 C C . SER A 1 84 ? 5.584 -2.959 -9.541 1.00 90.88 84 SER A C 1
ATOM 656 O O . SER A 1 84 ? 6.462 -3.710 -9.111 1.00 90.88 84 SER A O 1
ATOM 658 N N . SER A 1 85 ? 5.531 -2.537 -10.806 1.00 87.25 85 SER A N 1
ATOM 659 C CA . SER A 1 85 ? 6.489 -2.950 -11.837 1.00 87.25 85 SER A CA 1
ATOM 660 C C . SER A 1 85 ? 7.894 -2.432 -11.549 1.00 87.25 85 SER A C 1
ATOM 662 O O . SER A 1 85 ? 8.838 -3.218 -11.485 1.00 87.25 85 SER A O 1
ATOM 664 N N . TYR A 1 86 ? 8.026 -1.125 -11.306 1.00 80.69 86 TYR A N 1
ATOM 665 C CA . TYR A 1 86 ? 9.324 -0.470 -11.115 1.00 80.69 86 TYR A CA 1
ATOM 666 C C . TYR A 1 86 ? 9.422 0.382 -9.841 1.00 80.69 86 TYR A C 1
ATOM 668 O O . TYR A 1 86 ? 10.316 1.215 -9.710 1.00 80.69 86 TYR A O 1
ATOM 676 N N . GLY A 1 87 ? 8.477 0.238 -8.917 1.00 82.62 87 GLY A N 1
ATOM 677 C CA . GLY A 1 87 ? 8.395 1.039 -7.702 1.00 82.62 87 GLY A CA 1
ATOM 678 C C . GLY A 1 87 ? 8.153 0.200 -6.459 1.00 82.62 87 GLY A C 1
ATOM 679 O O . GLY A 1 87 ? 8.135 -1.033 -6.489 1.00 82.62 87 GLY A O 1
ATOM 680 N N . ASN A 1 88 ? 8.001 0.905 -5.342 1.00 87.38 88 ASN A N 1
ATOM 681 C CA . ASN A 1 88 ? 7.695 0.290 -4.058 1.00 87.38 88 ASN A CA 1
ATOM 682 C C . ASN A 1 88 ? 6.265 -0.253 -4.055 1.00 87.38 88 ASN A C 1
ATOM 684 O O . ASN A 1 88 ? 5.388 0.286 -4.735 1.00 87.38 88 ASN A O 1
ATOM 688 N N . ALA A 1 89 ? 6.016 -1.271 -3.240 1.00 92.31 89 ALA A N 1
ATOM 689 C CA . ALA A 1 89 ? 4.681 -1.821 -3.049 1.00 92.31 89 ALA A CA 1
ATOM 690 C C . ALA A 1 89 ? 4.356 -1.926 -1.560 1.00 92.31 89 ALA A C 1
ATOM 692 O O . ALA A 1 89 ? 5.148 -2.458 -0.782 1.00 92.31 89 ALA A O 1
ATOM 693 N N . PHE A 1 90 ? 3.184 -1.426 -1.174 1.00 94.00 90 PHE A N 1
ATOM 694 C CA . PHE A 1 90 ? 2.734 -1.384 0.212 1.00 94.00 90 PHE A CA 1
ATOM 695 C C . PHE A 1 90 ? 1.324 -1.958 0.347 1.00 94.00 90 PHE A C 1
ATOM 697 O O . PHE A 1 90 ? 0.430 -1.572 -0.412 1.00 94.00 90 PHE A O 1
ATOM 704 N N . GLY A 1 91 ? 1.108 -2.819 1.343 1.00 95.75 91 GLY A N 1
ATOM 705 C CA . GLY A 1 91 ? -0.242 -3.155 1.801 1.00 95.75 91 GLY A CA 1
ATOM 706 C C . GLY A 1 91 ? -0.873 -1.940 2.480 1.00 95.75 91 GLY A C 1
ATOM 707 O O . GLY A 1 91 ? -1.787 -1.314 1.949 1.00 95.75 91 GLY A O 1
ATOM 708 N N . LEU A 1 92 ? -0.300 -1.539 3.607 1.00 94.31 92 LEU A N 1
ATOM 709 C CA . LEU A 1 92 ? -0.675 -0.350 4.359 1.00 94.31 92 LEU A CA 1
ATOM 710 C C . LEU A 1 92 ? 0.538 0.573 4.490 1.00 94.31 92 LEU A C 1
ATOM 712 O O . LEU A 1 92 ? 1.590 0.131 4.936 1.00 94.31 92 LEU A O 1
ATOM 716 N N . HIS A 1 93 ? 0.409 1.840 4.099 1.00 92.00 93 HIS A N 1
ATOM 717 C CA . HIS A 1 93 ? 1.454 2.852 4.266 1.00 92.00 93 HIS A CA 1
ATOM 718 C C . HIS A 1 93 ? 0.915 4.023 5.078 1.00 92.00 93 HIS A C 1
ATOM 720 O O . HIS A 1 93 ? 0.028 4.755 4.643 1.00 92.00 93 HIS A O 1
ATOM 726 N N . VAL A 1 94 ? 1.470 4.193 6.263 1.00 88.12 94 VAL A N 1
ATOM 727 C CA . VAL A 1 94 ? 1.035 5.137 7.278 1.00 88.12 94 VAL A CA 1
ATOM 728 C C . VAL A 1 94 ? 2.177 6.127 7.472 1.00 88.12 94 VAL A C 1
ATOM 730 O O . VAL A 1 94 ? 3.258 5.755 7.920 1.00 88.12 94 VAL A O 1
ATOM 733 N N . PHE A 1 95 ? 1.961 7.369 7.043 1.00 84.94 95 PHE A N 1
ATOM 734 C CA . PHE A 1 95 ? 2.962 8.431 7.129 1.00 84.94 95 PHE A CA 1
ATOM 735 C C . PHE A 1 95 ? 2.995 9.043 8.537 1.00 84.94 95 PHE A C 1
ATOM 737 O O . PHE A 1 95 ? 2.081 8.839 9.338 1.00 84.94 95 PHE A O 1
ATOM 744 N N . ASP A 1 96 ? 4.047 9.805 8.834 1.00 76.19 96 ASP A N 1
ATOM 745 C CA . ASP A 1 96 ? 4.210 10.493 10.118 1.00 76.19 96 ASP A CA 1
ATOM 746 C C . ASP A 1 96 ? 3.083 11.514 10.397 1.00 76.19 96 ASP A C 1
ATOM 748 O O . ASP A 1 96 ? 2.336 11.918 9.501 1.00 76.19 96 ASP A O 1
ATOM 752 N N . ASN A 1 97 ? 3.001 11.974 11.652 1.00 73.56 97 ASN A N 1
ATOM 753 C CA . ASN A 1 97 ? 2.001 12.928 12.166 1.00 73.56 97 ASN A CA 1
ATOM 754 C C . ASN A 1 97 ? 0.565 12.386 12.239 1.00 73.56 97 ASN A C 1
ATOM 756 O O . ASN A 1 97 ? -0.392 13.076 11.885 1.00 73.56 97 ASN A O 1
ATOM 760 N N . LEU A 1 98 ? 0.410 11.164 12.747 1.00 73.25 98 LEU A N 1
ATOM 761 C CA . LEU A 1 98 ? -0.895 10.601 13.087 1.00 73.25 98 LEU A CA 1
ATOM 762 C C . LEU A 1 98 ? -1.143 10.635 14.588 1.00 73.25 98 LEU A C 1
ATOM 764 O O . LEU A 1 98 ? -0.221 10.564 15.399 1.00 73.25 98 LEU A O 1
ATOM 768 N N . THR A 1 99 ? -2.414 10.732 14.953 1.00 74.12 99 THR A N 1
ATOM 769 C CA . THR A 1 99 ? -2.878 10.635 16.339 1.00 74.12 99 THR A CA 1
ATOM 770 C C . THR A 1 99 ? -4.040 9.655 16.378 1.00 74.12 99 THR A C 1
ATOM 772 O O . THR A 1 99 ? -4.923 9.736 15.528 1.00 74.12 99 THR A O 1
ATOM 775 N N . ASP A 1 100 ? -4.024 8.730 17.336 1.00 78.81 100 ASP A N 1
ATOM 776 C CA . ASP A 1 100 ? -5.072 7.725 17.543 1.00 78.81 100 ASP A CA 1
ATOM 777 C C . ASP A 1 100 ? -5.384 6.894 16.291 1.00 78.81 100 ASP A C 1
ATOM 779 O O . ASP A 1 100 ? -6.435 6.999 15.662 1.00 78.81 100 ASP A O 1
ATOM 783 N N . PHE A 1 101 ? -4.418 6.054 15.926 1.00 84.69 101 PHE A N 1
ATOM 784 C CA . PHE A 1 101 ? -4.503 5.095 14.832 1.00 84.69 101 PHE A CA 1
ATOM 785 C C . PHE A 1 101 ? -4.616 3.681 15.408 1.00 84.69 101 PHE A C 1
ATOM 787 O O . PHE A 1 101 ? -3.710 3.263 16.126 1.00 84.69 101 PHE A O 1
ATOM 794 N N . GLN A 1 102 ? -5.707 2.958 15.130 1.00 87.56 102 GLN A N 1
ATOM 795 C CA . GLN A 1 102 ? -5.976 1.662 15.772 1.00 87.56 102 GLN A CA 1
ATOM 796 C C . GLN A 1 102 ? -6.587 0.623 14.822 1.00 87.56 102 GLN A C 1
ATOM 798 O O . GLN A 1 102 ? -7.293 0.954 13.867 1.00 87.56 102 GLN A O 1
ATOM 803 N N . PHE A 1 103 ? -6.348 -0.648 15.152 1.00 89.56 103 PHE A N 1
ATOM 804 C CA . PHE A 1 103 ? -6.991 -1.820 14.555 1.00 89.56 103 PHE A CA 1
ATOM 805 C C . PHE A 1 103 ? -7.873 -2.487 15.613 1.00 89.56 103 PHE A C 1
ATOM 807 O O . PHE A 1 103 ? -7.415 -2.684 16.743 1.00 89.56 103 PHE A O 1
ATOM 814 N N . PHE A 1 104 ? -9.105 -2.841 15.255 1.00 87.56 104 PHE A N 1
ATOM 815 C CA . PHE A 1 104 ? -10.055 -3.501 16.166 1.00 87.56 104 PHE A CA 1
ATOM 816 C C . PHE A 1 104 ? -10.425 -4.918 15.740 1.00 87.56 104 PHE A C 1
ATOM 818 O O . PHE A 1 104 ? -11.056 -5.637 16.510 1.00 87.56 104 PHE A O 1
ATOM 825 N N . ASP A 1 105 ? -10.024 -5.310 14.536 1.00 91.25 105 ASP A N 1
ATOM 826 C CA . ASP A 1 105 ? -10.186 -6.649 13.989 1.00 91.25 105 ASP A CA 1
ATOM 827 C C . ASP A 1 105 ? -9.076 -6.892 12.952 1.00 91.25 105 ASP A C 1
ATOM 829 O O . ASP A 1 105 ? -8.199 -6.043 12.756 1.00 91.25 105 ASP A O 1
ATOM 833 N N . ASN A 1 106 ? -9.102 -8.051 12.302 1.00 92.94 106 ASN A N 1
ATOM 834 C CA . ASN A 1 106 ? -8.068 -8.538 11.405 1.00 92.94 106 ASN A CA 1
ATOM 835 C C . ASN A 1 106 ? -7.731 -7.539 10.294 1.00 92.94 106 ASN A C 1
ATOM 837 O O . ASN A 1 106 ? -8.588 -7.070 9.551 1.00 92.94 106 ASN A O 1
ATOM 841 N N . PHE A 1 107 ? -6.440 -7.287 10.120 1.00 95.06 107 PHE A N 1
ATOM 842 C CA . PHE A 1 107 ? -5.888 -6.630 8.951 1.00 95.06 107 PHE A CA 1
ATOM 843 C C . PHE A 1 107 ? -4.921 -7.605 8.287 1.00 95.06 107 PHE A C 1
ATOM 845 O O . PHE A 1 107 ? -3.786 -7.805 8.726 1.00 95.06 107 PHE A O 1
ATOM 852 N N . VAL A 1 108 ? -5.385 -8.222 7.206 1.00 96.19 108 VAL A N 1
ATOM 853 C CA . VAL A 1 108 ? -4.663 -9.261 6.478 1.00 96.19 108 VAL A CA 1
ATOM 854 C C . VAL A 1 108 ? -4.090 -8.690 5.189 1.00 96.19 108 VAL A C 1
ATOM 856 O O . VAL A 1 108 ? -4.808 -8.125 4.364 1.00 96.19 108 VAL A O 1
ATOM 859 N N . VAL A 1 109 ? -2.787 -8.876 4.990 1.00 96.38 109 VAL A N 1
ATOM 860 C CA . VAL A 1 109 ? -2.079 -8.525 3.757 1.00 96.38 109 VAL A CA 1
ATOM 861 C C . VAL A 1 109 ? -1.424 -9.767 3.164 1.00 96.38 109 VAL A C 1
ATOM 863 O O . VAL A 1 109 ? -0.450 -10.290 3.697 1.00 96.38 109 VAL A O 1
ATOM 866 N N . ASP A 1 110 ? -1.923 -10.225 2.024 1.00 96.38 110 ASP A N 1
ATOM 867 C CA . ASP A 1 110 ? -1.380 -11.377 1.307 1.00 96.38 110 ASP A CA 1
ATOM 868 C C . ASP A 1 110 ? -0.946 -10.992 -0.111 1.00 96.38 110 ASP A C 1
ATOM 870 O O . ASP A 1 110 ? -1.751 -10.546 -0.928 1.00 96.38 110 ASP A O 1
ATOM 874 N N . GLY A 1 111 ? 0.330 -11.182 -0.439 1.00 93.56 111 GLY A N 1
ATOM 875 C CA . GLY A 1 111 ? 0.827 -10.925 -1.789 1.00 93.56 111 GLY A CA 1
ATOM 876 C C . GLY A 1 111 ? 1.125 -9.448 -2.032 1.00 93.56 111 GLY A C 1
ATOM 877 O O . GLY A 1 111 ? 0.309 -8.743 -2.619 1.00 93.56 111 GLY A O 1
ATOM 878 N N . VAL A 1 112 ? 2.314 -8.983 -1.647 1.00 94.12 112 VAL A N 1
ATOM 879 C CA . VAL A 1 112 ? 2.817 -7.638 -1.993 1.00 94.12 112 VAL A CA 1
ATOM 880 C C . VAL A 1 112 ? 4.117 -7.786 -2.768 1.00 94.12 112 VAL A C 1
ATOM 882 O O . VAL A 1 112 ? 5.066 -8.349 -2.239 1.00 94.12 112 VAL A O 1
ATOM 885 N N . ALA A 1 113 ? 4.170 -7.281 -4.000 1.00 92.56 113 ALA A N 1
ATOM 886 C CA . ALA A 1 113 ? 5.310 -7.427 -4.900 1.00 92.56 113 ALA A CA 1
ATOM 887 C C . ALA A 1 113 ? 5.847 -6.065 -5.368 1.00 92.56 113 ALA A C 1
ATOM 889 O O . ALA A 1 113 ? 5.148 -5.319 -6.051 1.00 92.56 113 ALA A O 1
ATOM 890 N N . ALA A 1 114 ? 7.093 -5.740 -5.036 1.00 89.38 114 ALA A N 1
ATOM 891 C CA . ALA A 1 114 ? 7.785 -4.556 -5.549 1.00 89.38 114 ALA A CA 1
ATOM 892 C C . ALA A 1 114 ? 8.801 -4.937 -6.628 1.00 89.38 114 ALA A C 1
ATOM 894 O O . ALA A 1 114 ? 9.304 -6.061 -6.634 1.00 89.38 114 ALA A O 1
ATOM 895 N N . ALA A 1 115 ? 9.135 -3.984 -7.503 1.00 84.81 115 ALA A N 1
ATOM 896 C CA . ALA A 1 115 ? 10.123 -4.174 -8.568 1.00 84.81 115 ALA A CA 1
ATOM 897 C C . ALA A 1 115 ? 9.867 -5.424 -9.441 1.00 84.81 115 ALA A C 1
ATOM 899 O O . ALA A 1 115 ? 10.811 -6.084 -9.874 1.00 84.81 115 ALA A O 1
ATOM 900 N N . SER A 1 116 ? 8.602 -5.773 -9.706 1.00 84.88 116 SER A N 1
ATOM 901 C CA . SER A 1 116 ? 8.258 -7.023 -10.403 1.00 84.88 116 SER A CA 1
ATOM 902 C C . SER A 1 116 ? 8.754 -7.090 -11.852 1.00 84.88 116 SER A C 1
ATOM 904 O O . SER A 1 116 ? 8.778 -8.169 -12.437 1.00 84.88 116 SER A O 1
ATOM 906 N N . SER A 1 117 ? 9.143 -5.950 -12.429 1.00 84.94 117 SER A N 1
ATOM 907 C CA . SER A 1 117 ? 9.673 -5.827 -13.792 1.00 84.94 117 SER A CA 1
ATOM 908 C C . SER A 1 117 ? 11.156 -5.436 -13.841 1.00 84.94 117 SER A C 1
ATOM 910 O O . SER A 1 117 ? 11.672 -5.186 -14.928 1.00 84.94 117 SER A O 1
ATOM 912 N N . PHE A 1 118 ? 11.858 -5.379 -12.700 1.00 76.81 118 PHE A N 1
ATOM 913 C CA . PHE A 1 118 ? 13.304 -5.138 -12.684 1.00 76.81 118 PHE A CA 1
ATOM 914 C C . PHE A 1 118 ? 14.062 -6.344 -13.247 1.00 76.81 118 PHE A C 1
ATOM 916 O O . PHE A 1 118 ? 13.861 -7.487 -12.833 1.00 76.81 118 PHE A O 1
ATOM 923 N N . THR A 1 119 ? 15.004 -6.078 -14.142 1.00 77.38 119 THR A N 1
ATOM 924 C CA . THR A 1 119 ? 15.993 -7.051 -14.606 1.00 77.38 119 THR A CA 1
ATOM 925 C C . THR A 1 119 ? 17.268 -6.989 -13.759 1.00 77.38 119 THR A C 1
ATOM 927 O O . THR A 1 119 ? 17.525 -6.024 -13.037 1.00 77.38 119 THR A O 1
ATOM 930 N N . HIS A 1 120 ? 18.127 -8.008 -13.868 1.00 71.75 120 HIS A N 1
ATOM 931 C CA . HIS A 1 120 ? 19.434 -8.006 -13.198 1.00 71.75 120 HIS A CA 1
ATOM 932 C C . HIS A 1 120 ? 20.301 -6.802 -13.612 1.00 71.75 120 HIS A C 1
ATOM 934 O O . HIS A 1 120 ? 20.981 -6.206 -12.779 1.00 71.75 120 HIS A O 1
ATOM 940 N N . SER A 1 121 ? 20.247 -6.413 -14.889 1.00 70.06 121 SER A N 1
ATOM 941 C CA . SER A 1 121 ? 20.923 -5.215 -15.393 1.00 70.06 121 SER A CA 1
ATOM 942 C C . SER A 1 121 ? 20.394 -3.932 -14.760 1.00 70.06 121 SER A C 1
ATOM 944 O O . SER A 1 121 ? 21.204 -3.066 -14.430 1.00 70.06 121 SER A O 1
ATOM 946 N N . ASP A 1 122 ? 19.083 -3.830 -14.525 1.00 70.25 122 ASP A N 1
ATOM 947 C CA . ASP A 1 122 ? 18.486 -2.653 -13.884 1.00 70.25 122 ASP A CA 1
ATOM 948 C C . ASP A 1 122 ? 19.019 -2.509 -12.459 1.00 70.25 122 ASP A C 1
ATOM 950 O O . ASP A 1 122 ? 19.520 -1.450 -12.090 1.00 70.25 122 ASP A O 1
ATOM 954 N N . VAL A 1 123 ? 19.051 -3.605 -11.694 1.00 66.94 123 VAL A N 1
ATOM 955 C CA . VAL A 1 123 ? 19.614 -3.637 -10.334 1.00 66.94 123 VAL A CA 1
ATOM 956 C C . VAL A 1 123 ? 21.085 -3.210 -10.309 1.00 66.94 123 VAL A C 1
ATOM 958 O O . VAL A 1 123 ? 21.481 -2.373 -9.496 1.00 66.94 123 VAL A O 1
ATOM 961 N N . LEU A 1 124 ? 21.906 -3.755 -11.212 1.00 64.06 124 LEU A N 1
ATOM 962 C CA . LEU A 1 124 ? 23.325 -3.403 -11.298 1.00 64.06 124 LEU A CA 1
ATOM 963 C C . LEU A 1 124 ? 23.536 -1.948 -11.725 1.00 64.06 124 LEU A C 1
ATOM 965 O O . LEU A 1 124 ? 24.483 -1.309 -11.259 1.00 64.06 124 LEU A O 1
ATOM 969 N N . SER A 1 125 ? 22.662 -1.411 -12.577 1.00 60.50 125 SER A N 1
ATOM 970 C CA . SER A 1 125 ? 22.729 -0.012 -12.989 1.00 60.50 125 SER A CA 1
ATOM 971 C C . SER A 1 125 ? 22.499 0.940 -11.815 1.00 60.50 125 SER A C 1
ATOM 973 O O . SER A 1 125 ? 23.272 1.885 -11.709 1.00 60.50 125 SER A O 1
ATOM 975 N N . VAL A 1 126 ? 21.606 0.617 -10.856 1.00 55.00 126 VAL A N 1
ATOM 976 C CA . VAL A 1 126 ? 21.386 1.411 -9.619 1.00 55.00 126 VAL A CA 1
ATOM 977 C C . VAL A 1 126 ? 22.681 1.632 -8.846 1.00 55.00 126 VAL A C 1
ATOM 979 O O . VAL A 1 126 ? 22.890 2.679 -8.240 1.00 55.00 126 VAL A O 1
ATOM 982 N N . THR A 1 127 ? 23.568 0.639 -8.860 1.00 51.25 127 THR A N 1
ATOM 983 C CA . THR A 1 127 ? 24.826 0.683 -8.102 1.00 51.25 127 THR A CA 1
ATOM 984 C C . THR A 1 127 ? 25.968 1.396 -8.829 1.00 51.25 127 THR A C 1
ATOM 986 O O . THR A 1 127 ? 26.970 1.728 -8.200 1.00 51.25 127 THR A O 1
ATOM 989 N N . ARG A 1 128 ? 25.849 1.621 -10.146 1.00 43.72 128 ARG A N 1
ATOM 990 C CA . ARG A 1 128 ? 26.934 2.136 -11.009 1.00 43.72 128 ARG A CA 1
ATOM 991 C C . ARG A 1 128 ? 26.650 3.513 -11.591 1.00 43.72 128 ARG A C 1
ATOM 993 O O . ARG A 1 128 ? 27.572 4.258 -11.910 1.00 43.72 128 ARG A O 1
ATOM 1000 N N . THR A 1 129 ? 25.383 3.843 -11.742 1.00 42.91 129 THR A N 1
ATOM 1001 C CA . THR A 1 129 ? 24.881 5.143 -12.155 1.00 42.91 129 THR A CA 1
ATOM 1002 C C . THR A 1 129 ? 23.787 5.441 -11.144 1.00 42.91 129 THR A C 1
ATOM 1004 O O . THR A 1 129 ? 22.966 4.555 -10.908 1.00 42.91 129 THR A O 1
ATOM 1007 N N . PRO A 1 130 ? 23.752 6.613 -10.487 1.00 45.59 130 PRO A N 1
ATOM 1008 C CA . PRO A 1 130 ? 22.560 6.935 -9.715 1.00 45.59 130 PRO A CA 1
ATOM 1009 C C . PRO A 1 130 ? 21.398 6.767 -10.705 1.00 45.59 130 PRO A C 1
ATOM 1011 O O . PRO A 1 130 ? 21.520 7.266 -11.818 1.00 45.59 130 PRO A O 1
ATOM 1014 N N . ILE A 1 131 ? 20.374 5.970 -10.383 1.00 47.97 131 ILE A N 1
ATOM 1015 C CA . ILE A 1 131 ? 19.040 6.077 -10.999 1.00 47.97 131 ILE A CA 1
ATOM 1016 C C . ILE A 1 131 ? 18.187 6.912 -10.040 1.00 47.97 131 ILE A C 1
ATOM 1018 O O . ILE A 1 131 ? 18.499 6.948 -8.845 1.00 47.97 131 ILE A O 1
ATOM 1022 N N . PRO A 1 132 ? 17.128 7.612 -10.498 1.00 48.22 132 PRO A N 1
ATOM 1023 C CA . PRO A 1 132 ? 16.316 8.456 -9.617 1.00 48.22 132 PRO A CA 1
ATOM 1024 C C . PRO A 1 132 ? 15.678 7.663 -8.464 1.00 48.22 132 PRO A C 1
ATOM 1026 O O . PRO A 1 132 ? 15.191 8.248 -7.497 1.00 48.22 132 PRO A O 1
ATOM 1029 N N . ASN A 1 133 ? 15.687 6.331 -8.583 1.00 48.66 133 ASN A N 1
ATOM 1030 C CA . ASN A 1 133 ? 15.088 5.378 -7.675 1.00 48.66 133 ASN A CA 1
ATOM 1031 C C . ASN A 1 133 ? 16.173 4.564 -6.963 1.00 48.66 133 ASN A C 1
ATOM 1033 O O . ASN A 1 133 ? 16.983 3.894 -7.606 1.00 48.66 133 ASN A O 1
ATOM 103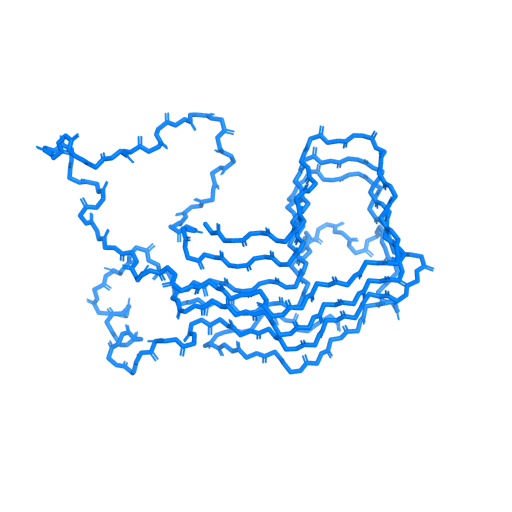7 N N . TYR A 1 134 ? 16.125 4.550 -5.630 1.00 61.16 134 TYR A N 1
ATOM 1038 C CA . TYR A 1 134 ? 16.676 3.436 -4.862 1.00 61.16 134 TYR A CA 1
ATOM 1039 C C . TYR A 1 134 ? 16.007 2.124 -5.293 1.00 61.16 134 TYR A C 1
ATOM 1041 O O . TYR A 1 134 ? 14.887 2.133 -5.811 1.00 61.16 134 TYR A O 1
ATOM 1049 N N . LEU A 1 135 ? 16.681 0.996 -5.053 1.00 73.44 135 LEU A N 1
ATOM 1050 C CA . LEU A 1 135 ? 16.100 -0.327 -5.279 1.00 73.44 135 LEU A CA 1
ATOM 1051 C C . LEU A 1 135 ? 14.748 -0.429 -4.561 1.00 73.44 135 LEU A C 1
ATOM 1053 O O . LEU A 1 135 ? 14.713 -0.255 -3.337 1.00 73.44 135 LEU A O 1
ATOM 1057 N N . PRO A 1 136 ? 13.645 -0.684 -5.290 1.00 81.19 136 PRO A N 1
ATOM 1058 C CA . PRO A 1 136 ? 12.344 -0.684 -4.662 1.00 81.19 136 PRO A CA 1
ATOM 1059 C C . PRO A 1 136 ? 12.180 -1.824 -3.665 1.00 81.19 136 PRO A C 1
ATOM 1061 O O . PRO A 1 136 ? 12.765 -2.903 -3.806 1.00 81.19 136 PRO A O 1
ATOM 1064 N N . TYR A 1 137 ? 11.335 -1.587 -2.672 1.00 85.44 137 TYR A N 1
ATOM 1065 C CA . TYR A 1 137 ? 11.049 -2.544 -1.620 1.00 85.44 137 TYR A CA 1
ATOM 1066 C C . TYR A 1 137 ? 9.551 -2.774 -1.453 1.00 85.44 137 TYR A C 1
ATOM 1068 O O . TYR A 1 137 ? 8.709 -1.931 -1.781 1.00 85.44 137 TYR A O 1
ATOM 1076 N N . SER A 1 138 ? 9.231 -3.958 -0.950 1.00 90.75 138 SER A N 1
ATOM 1077 C CA . SER A 1 138 ? 7.874 -4.384 -0.633 1.00 90.75 138 SER A CA 1
ATOM 1078 C C . SER A 1 138 ? 7.648 -4.356 0.871 1.00 90.75 138 SER A C 1
ATOM 1080 O O . SER A 1 138 ? 8.522 -4.768 1.639 1.00 90.75 138 SER A O 1
ATOM 1082 N N . CYS A 1 139 ? 6.466 -3.925 1.298 1.00 91.94 139 CYS A N 1
ATOM 1083 C CA . CYS A 1 139 ? 6.109 -3.923 2.706 1.00 91.94 139 CYS A CA 1
ATOM 1084 C C . CYS A 1 139 ? 4.632 -4.243 2.926 1.00 91.94 139 CYS A C 1
ATOM 1086 O O . CYS A 1 139 ? 3.761 -3.662 2.281 1.00 91.94 139 CYS A O 1
ATOM 1088 N N . ALA A 1 140 ? 4.333 -5.144 3.861 1.00 93.75 140 ALA A N 1
ATOM 1089 C CA . ALA A 1 140 ? 2.949 -5.378 4.263 1.00 93.75 140 ALA A CA 1
ATOM 1090 C C . ALA A 1 140 ? 2.391 -4.157 5.008 1.00 93.75 140 ALA A C 1
ATOM 1092 O O . ALA A 1 140 ? 1.348 -3.628 4.629 1.00 93.75 140 ALA A O 1
ATOM 1093 N N . PHE A 1 141 ? 3.143 -3.664 5.995 1.00 91.81 141 PHE A N 1
ATOM 1094 C CA . PHE A 1 141 ? 2.760 -2.549 6.855 1.00 91.81 141 PHE A CA 1
ATOM 1095 C C . PHE A 1 141 ? 3.933 -1.567 6.985 1.00 91.81 141 PHE A C 1
ATOM 1097 O O . PHE A 1 141 ? 4.903 -1.834 7.670 1.00 91.81 141 PHE A O 1
ATOM 1104 N N . ALA A 1 142 ? 3.903 -0.420 6.319 1.00 89.56 142 ALA A N 1
ATOM 1105 C CA . ALA A 1 142 ? 4.858 0.657 6.567 1.00 89.56 142 ALA A CA 1
ATOM 1106 C C . ALA A 1 142 ? 4.253 1.588 7.621 1.00 89.56 142 ALA A C 1
ATOM 1108 O O . ALA A 1 142 ? 3.443 2.449 7.279 1.00 89.56 142 ALA A O 1
ATOM 1109 N N . LEU A 1 143 ? 4.593 1.351 8.891 1.00 84.88 143 LEU A N 1
ATOM 1110 C CA . LEU A 1 143 ? 4.074 2.084 10.050 1.00 84.88 143 LEU A CA 1
ATOM 1111 C C . LEU A 1 143 ? 5.154 3.015 10.643 1.00 84.88 143 LEU A C 1
ATOM 1113 O O . LEU A 1 143 ? 6.335 2.661 10.595 1.00 84.88 143 LEU A O 1
ATOM 1117 N N . PRO A 1 144 ? 4.789 4.181 11.216 1.00 75.75 144 PRO A N 1
ATOM 1118 C CA . PRO A 1 144 ? 5.745 5.115 11.815 1.00 75.75 144 PRO A CA 1
ATOM 1119 C C . PRO A 1 144 ? 6.526 4.478 12.968 1.00 75.75 144 PRO A C 1
ATOM 1121 O O . PRO A 1 144 ? 5.974 3.719 13.757 1.00 75.75 144 PRO A O 1
ATOM 1124 N N . SER A 1 145 ? 7.792 4.824 13.165 1.00 65.31 145 SER A N 1
ATOM 1125 C CA . SER A 1 145 ? 8.605 4.268 14.263 1.00 65.31 145 SER A CA 1
ATOM 1126 C C . SER A 1 145 ? 8.107 4.653 15.667 1.00 65.31 145 SER A C 1
ATOM 1128 O O . SER A 1 145 ? 8.367 3.935 16.627 1.00 65.31 145 SER A O 1
ATOM 1130 N N . SER A 1 146 ? 7.341 5.740 15.796 1.00 61.41 146 SER A N 1
ATOM 1131 C CA . SER A 1 146 ? 6.669 6.153 17.037 1.00 61.41 146 SER A CA 1
ATOM 1132 C C . SER A 1 146 ? 5.352 5.413 17.307 1.00 61.41 146 SER A C 1
ATOM 1134 O O . SER A 1 146 ? 4.726 5.642 18.338 1.00 61.41 146 SER A O 1
ATOM 1136 N N . SER A 1 147 ? 4.906 4.539 16.399 1.00 58.00 147 SER A N 1
ATOM 1137 C CA . SER A 1 147 ? 3.543 3.999 16.417 1.00 58.00 147 SER A CA 1
ATOM 1138 C C . SER A 1 147 ? 3.335 2.789 17.347 1.00 58.00 147 SER A C 1
ATOM 1140 O O . SER A 1 147 ? 2.192 2.433 17.628 1.00 58.00 147 SER A O 1
ATOM 1142 N N . SER A 1 148 ? 4.400 2.199 17.905 1.00 54.66 148 SER A N 1
ATOM 1143 C CA . SER A 1 148 ? 4.330 0.957 18.700 1.00 54.66 148 SER A CA 1
ATOM 1144 C C . SER A 1 148 ? 3.494 1.046 19.985 1.00 54.66 148 SER A C 1
ATOM 1146 O O . SER A 1 148 ? 3.158 0.020 20.565 1.00 54.66 148 SER A O 1
ATOM 1148 N N . SER A 1 149 ? 3.161 2.252 20.451 1.00 53.50 149 SER A N 1
ATOM 1149 C CA . SER A 1 149 ? 2.286 2.479 21.610 1.00 53.50 149 SER A CA 1
ATOM 1150 C C . SER A 1 149 ? 0.808 2.689 21.258 1.00 53.50 149 SER A C 1
ATOM 1152 O O . SER A 1 149 ? 0.005 2.864 22.170 1.00 53.50 149 SER A O 1
ATOM 1154 N N . PHE A 1 150 ? 0.436 2.705 19.973 1.00 63.66 150 PHE A N 1
ATOM 1155 C CA . PHE A 1 150 ? -0.878 3.196 19.538 1.00 63.66 150 PHE A CA 1
ATOM 1156 C C . PHE A 1 150 ? -1.815 2.127 18.975 1.00 63.66 150 PHE A C 1
ATOM 1158 O O . PHE A 1 150 ? -3.009 2.382 18.897 1.00 63.66 150 PHE A O 1
ATOM 1165 N N . TYR A 1 151 ? -1.330 0.931 18.634 1.00 71.06 151 TYR A N 1
ATOM 1166 C CA . TYR A 1 151 ? -2.167 -0.125 18.063 1.00 71.06 151 TYR A CA 1
ATOM 1167 C C . TYR A 1 151 ? -1.756 -1.518 18.541 1.00 71.06 151 TYR A C 1
ATOM 1169 O O . TYR A 1 151 ? -0.613 -1.758 18.928 1.00 71.06 151 TYR A O 1
ATOM 1177 N N . ASN A 1 152 ? -2.700 -2.459 18.494 1.00 76.88 152 ASN A N 1
ATOM 1178 C CA . ASN A 1 152 ? -2.435 -3.854 18.814 1.00 76.88 152 ASN A CA 1
ATOM 1179 C C . ASN A 1 152 ? -1.966 -4.610 17.560 1.00 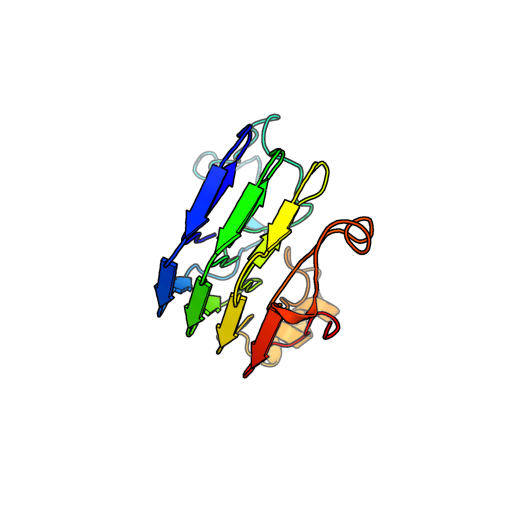76.88 152 ASN A C 1
ATOM 1181 O O . ASN A 1 152 ? -2.744 -4.833 16.633 1.00 76.88 152 ASN A O 1
ATOM 1185 N N . ALA A 1 153 ? -0.696 -5.019 17.543 1.00 80.44 153 ALA A N 1
ATOM 1186 C CA . ALA A 1 153 ? -0.106 -5.757 16.428 1.00 80.44 153 ALA A CA 1
ATOM 1187 C C . ALA A 1 153 ? -0.692 -7.171 16.244 1.00 80.44 153 ALA A C 1
ATOM 1189 O O . ALA A 1 153 ? -0.510 -7.754 15.180 1.00 80.44 153 ALA A O 1
ATOM 1190 N N . SER A 1 154 ? -1.430 -7.718 17.223 1.00 86.75 154 SER A N 1
ATOM 1191 C CA . SER A 1 154 ? -2.027 -9.059 17.109 1.00 86.75 154 SER A CA 1
ATOM 1192 C C . SER A 1 154 ? -3.046 -9.189 15.977 1.00 86.75 154 SER A C 1
ATOM 1194 O O . SER A 1 154 ? -3.337 -10.304 15.563 1.00 86.75 154 SER A O 1
ATOM 1196 N N . TYR A 1 155 ? -3.595 -8.068 15.506 1.00 88.81 155 TYR A N 1
ATOM 1197 C CA . TYR A 1 155 ? -4.536 -8.020 14.390 1.00 88.81 155 TYR A CA 1
ATOM 1198 C C . TYR A 1 155 ? -3.850 -7.956 13.021 1.00 88.81 155 TYR A C 1
ATOM 1200 O O . TYR A 1 155 ? -4.519 -8.040 11.995 1.00 88.81 155 TYR A O 1
ATOM 1208 N N . LEU A 1 156 ? -2.529 -7.767 12.981 1.00 91.00 156 LEU A N 1
ATOM 1209 C CA . LEU A 1 156 ? -1.781 -7.615 11.741 1.00 91.00 156 LEU A CA 1
ATOM 1210 C C . LEU A 1 156 ? -1.272 -8.972 11.273 1.00 91.00 156 LEU A C 1
ATOM 1212 O O . LEU A 1 156 ? -0.450 -9.615 11.925 1.00 91.00 156 LEU A O 1
ATOM 1216 N N . HIS A 1 157 ? -1.728 -9.391 10.100 1.00 93.06 157 HIS A N 1
ATOM 1217 C CA . HIS A 1 157 ? -1.310 -10.644 9.490 1.00 93.06 157 HIS A CA 1
ATOM 1218 C C . HIS A 1 157 ? -0.745 -10.374 8.106 1.00 93.06 157 HIS A C 1
ATOM 1220 O O . HIS A 1 157 ? -1.358 -9.673 7.302 1.00 93.06 157 HIS A O 1
ATOM 1226 N N . SER A 1 158 ? 0.424 -10.942 7.807 1.00 93.12 158 SER A N 1
ATOM 1227 C CA . SER A 1 158 ? 0.998 -10.833 6.470 1.00 93.12 158 SER A CA 1
ATOM 1228 C C . SER A 1 158 ? 1.579 -12.137 5.953 1.00 93.12 158 SER A C 1
ATOM 1230 O O . SER A 1 158 ? 2.089 -12.956 6.715 1.00 93.12 158 SER A O 1
ATOM 1232 N N . SER A 1 159 ? 1.491 -12.329 4.640 1.00 93.75 159 SER A N 1
ATOM 1233 C CA . SER A 1 159 ? 2.105 -13.457 3.940 1.00 93.75 159 SER A CA 1
ATOM 1234 C C . SER A 1 159 ? 2.471 -13.079 2.501 1.00 93.75 159 SER A C 1
ATOM 1236 O O . SER A 1 159 ? 1.956 -12.103 1.953 1.00 93.75 159 SER A O 1
ATOM 1238 N N . ASN A 1 160 ? 3.392 -13.837 1.894 1.00 92.25 160 ASN A N 1
ATOM 1239 C CA . ASN A 1 160 ? 3.777 -13.699 0.483 1.00 92.25 160 ASN A CA 1
ATOM 1240 C C . ASN A 1 160 ? 4.239 -12.276 0.094 1.00 92.25 160 ASN A C 1
ATOM 1242 O O . ASN A 1 160 ? 3.696 -11.643 -0.811 1.00 92.25 160 ASN A O 1
ATOM 1246 N N . ILE A 1 161 ? 5.248 -11.752 0.794 1.00 92.00 161 ILE A N 1
ATOM 1247 C CA . ILE A 1 161 ? 5.835 -10.431 0.521 1.00 92.00 161 ILE A CA 1
ATOM 1248 C C . ILE A 1 161 ? 7.115 -10.612 -0.307 1.00 92.00 161 ILE A C 1
ATOM 1250 O O . ILE A 1 161 ? 8.035 -11.307 0.120 1.00 92.00 161 ILE A O 1
ATOM 1254 N N . TYR A 1 162 ? 7.166 -10.003 -1.492 1.00 86.56 162 TYR A N 1
ATOM 1255 C CA . TYR A 1 162 ? 8.220 -10.184 -2.490 1.00 86.56 162 TYR A CA 1
ATOM 1256 C C . TYR A 1 162 ? 8.818 -8.849 -2.940 1.00 86.56 162 TYR A C 1
ATOM 1258 O O . TYR A 1 162 ? 8.109 -7.930 -3.348 1.00 86.56 162 TYR A O 1
ATOM 1266 N N . GLY A 1 163 ? 10.141 -8.767 -2.978 1.00 80.50 163 GLY A N 1
ATOM 1267 C CA . GLY A 1 163 ? 10.844 -7.602 -3.500 1.00 80.50 163 GLY A CA 1
ATOM 1268 C C . GLY A 1 163 ? 12.351 -7.773 -3.400 1.00 80.50 163 GLY A C 1
ATOM 1269 O O . GLY A 1 163 ? 12.838 -8.718 -2.780 1.00 80.50 163 GLY A O 1
ATOM 1270 N N . HIS A 1 164 ? 13.097 -6.843 -3.998 1.00 71.38 164 HIS A N 1
ATOM 1271 C CA . HIS A 1 164 ? 14.555 -6.807 -3.855 1.00 71.38 164 HIS A CA 1
ATOM 1272 C C . HIS A 1 164 ? 14.971 -6.486 -2.410 1.00 71.38 164 HIS A C 1
ATOM 1274 O O . HIS A 1 164 ? 16.008 -6.934 -1.924 1.00 71.38 164 HIS A O 1
ATOM 1280 N N . SER A 1 165 ? 14.155 -5.693 -1.721 1.00 73.62 165 SER A N 1
ATOM 1281 C CA . SER A 1 165 ? 14.229 -5.495 -0.281 1.00 73.62 165 SER A CA 1
ATOM 1282 C C . SER A 1 165 ? 12.826 -5.621 0.307 1.00 73.62 165 SER A C 1
ATOM 1284 O O . SER A 1 165 ? 11.829 -5.298 -0.345 1.00 73.62 165 SER A O 1
ATOM 1286 N N . THR A 1 166 ? 12.747 -6.112 1.536 1.00 76.50 166 THR A N 1
ATOM 1287 C CA . THR A 1 166 ? 11.510 -6.211 2.310 1.00 76.50 166 THR A CA 1
ATOM 1288 C C . THR A 1 166 ? 11.678 -5.388 3.575 1.00 76.50 166 THR A C 1
ATOM 1290 O O . THR A 1 166 ? 12.739 -5.435 4.202 1.00 76.50 166 THR A O 1
ATOM 1293 N N . CYS A 1 167 ? 10.645 -4.644 3.973 1.00 77.50 167 CYS A N 1
ATOM 1294 C CA . CYS A 1 167 ? 10.658 -4.035 5.302 1.00 77.50 167 CYS A CA 1
ATOM 1295 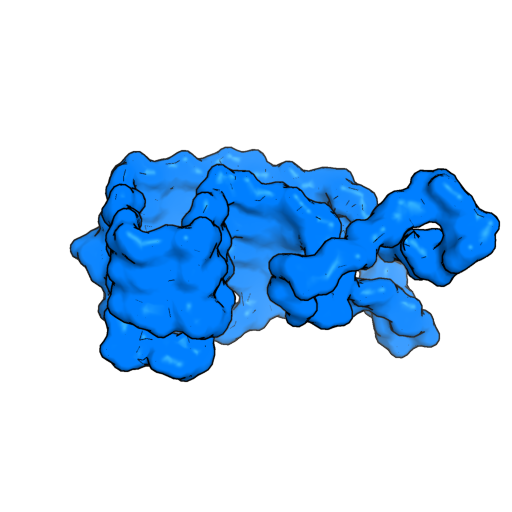C C . CYS A 1 167 ? 10.747 -5.134 6.384 1.00 77.50 167 CYS A C 1
ATOM 1297 O O . CYS A 1 167 ? 10.347 -6.274 6.118 1.00 77.50 167 CYS A O 1
ATOM 1299 N N . PRO A 1 168 ? 11.287 -4.828 7.578 1.00 58.91 168 PRO A N 1
ATOM 1300 C CA . PRO A 1 168 ? 11.320 -5.787 8.674 1.00 58.91 168 PRO A CA 1
ATOM 1301 C C . PRO A 1 168 ? 9.914 -6.345 8.943 1.00 58.91 168 PRO A C 1
ATOM 1303 O O . PRO A 1 168 ? 8.954 -5.568 8.929 1.00 58.91 168 PRO A O 1
ATOM 1306 N N . PRO A 1 169 ? 9.768 -7.662 9.166 1.00 52.56 169 PRO A N 1
ATOM 1307 C CA . PRO A 1 169 ? 8.509 -8.208 9.648 1.00 52.56 169 PRO A CA 1
ATOM 1308 C C . PRO A 1 169 ? 8.210 -7.644 11.046 1.00 52.56 169 PRO A C 1
ATOM 1310 O O . PRO A 1 169 ? 9.134 -7.447 11.840 1.00 52.56 169 PRO A O 1
ATOM 1313 N N . PHE A 1 170 ? 6.932 -7.359 11.300 1.00 51.72 170 PHE A N 1
ATOM 1314 C CA . PHE A 1 170 ? 6.415 -6.975 12.618 1.00 51.72 170 PHE A CA 1
ATOM 1315 C C . PHE A 1 170 ? 6.277 -8.202 13.513 1.00 51.72 170 PHE A C 1
ATOM 1317 O O . PHE A 1 170 ? 5.925 -9.277 12.970 1.00 51.72 170 PHE A O 1
#